Protein AF-A0A554RFK8-F1 (afdb_monomer)

pLDDT: mean 93.02, std 5.08, range [68.81, 97.5]

Secondary structure (DSSP, 8-state):
-HHHHHHHHHHTT--HHHHHHHHHHTT----HHHHHHHT-TT-PPPHHHHHHHHHHHHHHHHHEEE-TTS-EEE-GGGG--HHHHHHHHTTT-TT-----

Solvent-accessible surface area (backbone atoms only — not comparable to full-atom values): 6000 Å² total; per-residue (Å²): 112,69,67,60,52,53,51,52,45,39,74,72,71,44,56,59,63,60,54,29,50,54,36,39,77,75,68,42,93,56,47,50,69,54,50,56,56,69,70,39,87,82,55,76,74,55,68,64,63,54,52,50,49,53,52,54,47,52,51,48,59,57,20,37,44,68,49,97,86,70,47,82,41,75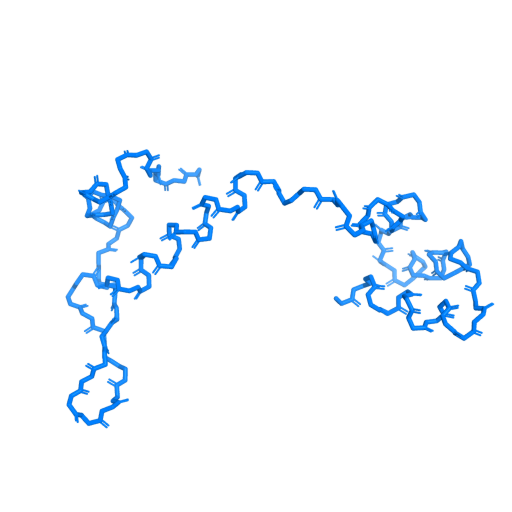,36,81,60,49,73,44,53,68,75,58,39,38,62,56,51,30,76,82,37,72,85,62,69,88,72,134

Radius of gyration: 20.76 Å; Cα contacts (8 Å, |Δi|>4): 67; chains: 1; bounding box: 42×30×51 Å

Organism: NCBI:txid2590901

Nearest PDB structures (foldseek):
  7e0c-assembly1_A  TM=3.483E-01  e=1.658E+00  Streptomyces sp. X-119-6
  7e0d-assembly1_A  TM=3.166E-01  e=1.465E+00  Streptomyces sp. X-119-6
  5jbh-assembly1_U  TM=3.204E-01  e=2.898E+00  Pyrococcus abyssi GE5
  6gt5-assembly1_A  TM=2.810E-01  e=2.723E+00  Homo sapiens

Structure (mmCIF, N/CA/C/O backbone):
data_AF-A0A554RFK8-F1
#
_entry.id   AF-A0A554RFK8-F1
#
loop_
_atom_site.group_PDB
_atom_site.id
_atom_site.type_symbol
_atom_site.label_atom_id
_atom_site.label_alt_id
_atom_site.label_comp_id
_atom_site.label_asym_id
_atom_site.label_entity_id
_atom_site.label_seq_id
_atom_site.pdbx_PDB_ins_code
_atom_site.Cartn_x
_atom_site.Cartn_y
_atom_site.Cartn_z
_atom_site.occupancy
_atom_site.B_iso_or_equiv
_atom_site.auth_seq_id
_atom_site.auth_comp_id
_atom_site.auth_asym_id
_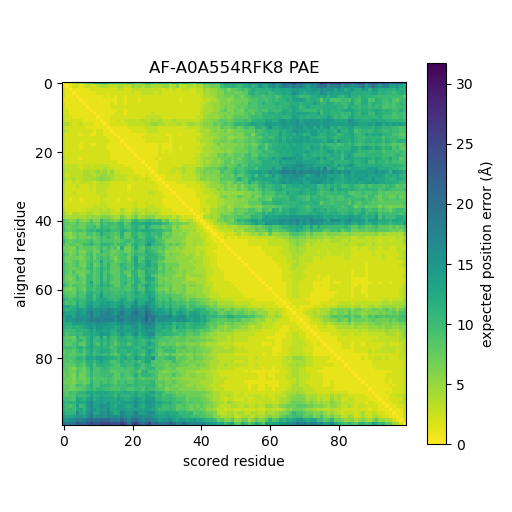atom_site.auth_atom_id
_atom_site.pdbx_PDB_model_num
ATOM 1 N N . MET A 1 1 ? -1.202 0.026 14.385 1.00 72.38 1 MET A N 1
ATOM 2 C CA . MET A 1 1 ? -0.588 0.761 15.511 1.00 72.38 1 MET A CA 1
ATOM 3 C C . MET A 1 1 ? -1.637 1.327 16.465 1.00 72.38 1 MET A C 1
ATOM 5 O O . MET A 1 1 ? -1.683 0.850 17.580 1.00 72.38 1 MET A O 1
ATOM 9 N N . ILE A 1 2 ? -2.532 2.240 16.056 1.00 86.00 2 ILE A N 1
ATOM 10 C CA . ILE A 1 2 ? -3.551 2.800 16.979 1.00 86.00 2 ILE A CA 1
ATOM 11 C C . ILE A 1 2 ? -4.713 1.832 17.265 1.00 86.00 2 ILE A C 1
ATOM 13 O O . ILE A 1 2 ? -5.114 1.699 18.412 1.00 86.00 2 ILE A O 1
ATOM 17 N N . VAL A 1 3 ? -5.243 1.136 16.250 1.00 89.69 3 VAL A N 1
ATOM 18 C CA . VAL A 1 3 ? -6.357 0.180 16.439 1.00 89.69 3 VAL A CA 1
ATOM 19 C C . VAL A 1 3 ? -5.948 -0.958 17.376 1.00 89.69 3 VAL A C 1
ATOM 21 O O . VAL A 1 3 ? -6.614 -1.167 18.376 1.00 89.69 3 VAL A O 1
ATOM 24 N N . ALA A 1 4 ? -4.790 -1.580 17.126 1.00 91.88 4 ALA A N 1
ATOM 25 C CA . ALA A 1 4 ? -4.248 -2.645 17.972 1.00 91.88 4 ALA A CA 1
ATOM 26 C C . ALA A 1 4 ? -4.037 -2.216 19.437 1.00 91.88 4 ALA A C 1
ATOM 28 O O . ALA A 1 4 ? -4.351 -2.978 20.338 1.00 91.88 4 ALA A O 1
ATOM 29 N N . PHE A 1 5 ? -3.566 -0.987 19.680 1.00 93.50 5 PHE A N 1
ATOM 30 C CA . PHE A 1 5 ? -3.430 -0.449 21.039 1.00 93.50 5 PHE A CA 1
ATOM 31 C C . PHE A 1 5 ? -4.788 -0.286 21.741 1.00 93.50 5 PHE A C 1
ATOM 33 O O . PHE A 1 5 ? -4.935 -0.606 22.916 1.00 93.50 5 PHE A O 1
ATOM 40 N N . ILE A 1 6 ? -5.804 0.201 21.019 1.00 93.75 6 ILE A N 1
ATOM 41 C CA . ILE A 1 6 ? -7.168 0.297 21.558 1.00 93.75 6 ILE A CA 1
ATOM 42 C C . ILE A 1 6 ? -7.745 -1.102 21.809 1.00 93.75 6 ILE A C 1
ATOM 44 O O . ILE A 1 6 ? -8.448 -1.284 22.798 1.00 93.75 6 ILE A O 1
ATOM 48 N N . ASP A 1 7 ? -7.448 -2.078 20.947 1.00 94.06 7 ASP A N 1
ATOM 49 C CA . ASP A 1 7 ? -7.887 -3.467 21.112 1.00 94.06 7 ASP A CA 1
ATOM 50 C C . ASP A 1 7 ? -7.265 -4.127 22.348 1.00 94.06 7 ASP A C 1
ATOM 52 O O . ASP A 1 7 ? -7.976 -4.818 23.073 1.00 94.06 7 ASP A O 1
ATOM 56 N N . GLU A 1 8 ? -5.982 -3.878 22.617 1.00 96.31 8 GLU A N 1
ATOM 57 C CA . GLU A 1 8 ? -5.272 -4.362 23.808 1.00 96.31 8 GLU A CA 1
ATOM 58 C C . GLU A 1 8 ? -5.911 -3.822 25.094 1.00 96.31 8 GLU A C 1
ATOM 60 O O . GLU A 1 8 ? -6.381 -4.596 25.923 1.00 96.31 8 GLU A O 1
ATOM 65 N N . LEU A 1 9 ? -6.073 -2.501 25.209 1.00 95.81 9 LEU A N 1
ATOM 66 C CA . LEU A 1 9 ? -6.724 -1.896 26.377 1.00 95.81 9 LEU A CA 1
ATOM 67 C C . LEU A 1 9 ? -8.195 -2.307 26.511 1.00 95.81 9 LEU A C 1
ATOM 69 O O . LEU A 1 9 ? -8.711 -2.454 27.617 1.00 95.81 9 LEU A O 1
ATOM 73 N N . ARG A 1 10 ? -8.895 -2.506 25.391 1.00 94.31 10 ARG A N 1
ATOM 74 C CA . ARG A 1 10 ? -10.261 -3.034 25.412 1.00 94.31 10 ARG A CA 1
ATOM 75 C C . ARG A 1 10 ? -10.296 -4.480 25.915 1.00 94.31 10 ARG A C 1
ATOM 77 O O . ARG A 1 10 ? -11.262 -4.847 26.577 1.00 94.31 10 ARG A O 1
ATOM 84 N N . ALA A 1 11 ? -9.288 -5.296 25.606 1.00 95.19 11 ALA A N 1
ATOM 85 C CA . ALA A 1 11 ? -9.165 -6.653 26.139 1.00 95.19 11 ALA A CA 1
ATOM 86 C C . ALA A 1 11 ? -8.885 -6.658 27.653 1.00 95.19 11 ALA A C 1
ATOM 88 O O . ALA A 1 11 ? -9.286 -7.593 28.340 1.00 95.19 11 ALA A O 1
ATOM 89 N N . GLU A 1 12 ? -8.286 -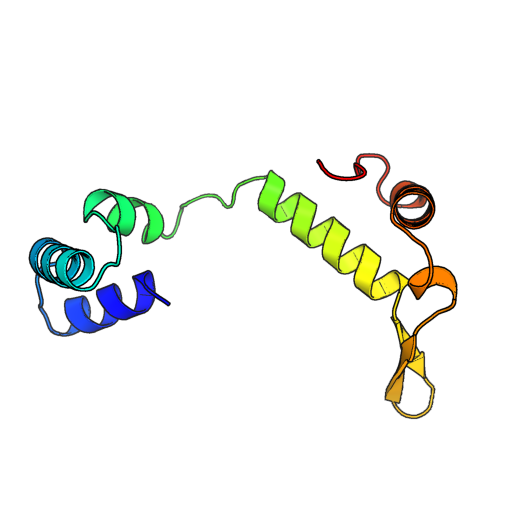5.585 28.173 1.00 96.31 12 GLU A N 1
ATOM 90 C CA . GLU A 1 12 ? -8.138 -5.290 29.608 1.00 96.31 12 GLU A CA 1
ATOM 91 C C . GLU A 1 12 ? -9.395 -4.648 30.240 1.00 96.31 12 GLU A C 1
ATOM 93 O O . GLU A 1 12 ? -9.353 -4.160 31.366 1.00 96.31 12 GLU A O 1
ATOM 98 N N . ASP A 1 13 ? -10.531 -4.666 29.532 1.00 95.38 13 ASP A N 1
ATOM 99 C CA . ASP A 1 13 ? -11.842 -4.167 29.979 1.00 95.38 13 ASP A CA 1
ATOM 100 C C . ASP A 1 13 ? -11.950 -2.630 30.101 1.00 95.38 13 ASP A C 1
ATOM 102 O O . ASP A 1 13 ? -12.849 -2.077 30.743 1.00 95.38 13 ASP A O 1
ATOM 106 N N . HIS A 1 14 ? -11.067 -1.886 29.425 1.00 95.50 14 HIS A N 1
ATOM 107 C CA . HIS A 1 14 ? -11.196 -0.434 29.314 1.00 95.50 14 HIS A CA 1
ATOM 108 C C . HIS A 1 14 ? -12.214 -0.017 28.239 1.00 95.50 14 HIS A C 1
ATOM 110 O O . HIS A 1 14 ? -12.184 -0.455 27.087 1.00 95.50 14 HIS A O 1
ATOM 116 N N . ALA A 1 15 ? -13.093 0.928 28.587 1.00 96.12 15 ALA A N 1
ATOM 117 C CA . ALA A 1 15 ? -14.068 1.480 27.649 1.00 96.12 15 ALA A CA 1
ATOM 118 C C . ALA A 1 15 ? -13.392 2.274 26.512 1.00 96.12 15 ALA A C 1
ATOM 120 O O . ALA A 1 15 ? -12.630 3.216 26.755 1.00 96.12 15 ALA A O 1
ATOM 121 N N . VAL A 1 16 ? -13.755 1.962 25.264 1.00 95.00 16 VAL A N 1
ATOM 122 C CA . VAL A 1 16 ? -13.218 2.582 24.034 1.00 95.00 16 VAL A CA 1
ATOM 123 C C . VAL A 1 16 ? -13.333 4.107 24.047 1.00 95.00 16 VAL A C 1
ATOM 125 O O . VAL A 1 16 ? -12.413 4.809 23.622 1.00 95.00 16 VAL A O 1
ATOM 128 N N . GLU A 1 17 ? -14.446 4.642 24.543 1.00 96.56 17 GLU A N 1
ATOM 129 C CA . GLU A 1 17 ? -14.686 6.078 24.678 1.00 96.56 17 GLU A CA 1
ATOM 130 C C . GLU A 1 17 ? -13.668 6.741 25.617 1.00 96.56 17 GLU A C 1
ATOM 132 O O . GLU A 1 17 ? -13.172 7.827 25.307 1.00 96.56 17 GLU A O 1
ATOM 137 N N . SER A 1 18 ? -13.319 6.076 26.723 1.00 96.62 18 SER A N 1
ATOM 138 C CA . SER A 1 18 ? -12.317 6.562 27.677 1.00 96.62 18 SER A CA 1
ATOM 139 C C . SER A 1 18 ? -10.918 6.541 27.060 1.00 96.62 18 SER A C 1
ATOM 141 O O . SER A 1 18 ? -10.211 7.548 27.111 1.00 96.62 18 SER A O 1
ATOM 143 N N . ILE A 1 19 ? -10.558 5.445 26.383 1.00 96.00 19 ILE A N 1
ATOM 144 C CA . ILE A 1 19 ? -9.272 5.307 25.683 1.00 96.00 19 ILE A CA 1
ATOM 145 C C . ILE A 1 19 ? -9.121 6.407 24.622 1.00 96.00 19 ILE A C 1
ATOM 147 O O . ILE A 1 19 ? -8.128 7.133 24.604 1.00 96.00 19 ILE A O 1
ATOM 151 N N . CYS A 1 20 ? -10.128 6.588 23.758 1.00 95.62 20 CYS A N 1
ATOM 152 C CA . CYS A 1 20 ? -10.098 7.611 22.709 1.00 95.62 20 CYS A CA 1
ATOM 153 C C . CYS A 1 20 ? -10.019 9.036 23.278 1.00 95.62 20 CYS A C 1
ATOM 155 O O . CYS A 1 20 ? -9.426 9.909 22.645 1.00 95.62 20 CYS A O 1
ATOM 157 N N . ARG A 1 21 ? -10.613 9.293 24.451 1.00 96.25 21 ARG A N 1
ATOM 158 C CA . ARG A 1 21 ? -10.507 10.588 25.135 1.00 96.25 21 ARG A CA 1
ATOM 159 C C . ARG A 1 21 ? -9.061 10.875 25.540 1.00 96.25 21 ARG A C 1
ATOM 161 O O . ARG A 1 21 ? -8.540 11.917 25.158 1.00 96.25 21 ARG A O 1
ATOM 168 N N . VAL A 1 22 ? -8.405 9.932 26.217 1.00 96.19 22 VAL A N 1
ATOM 169 C CA . VAL A 1 22 ? -6.995 10.073 26.620 1.00 96.19 22 VAL A CA 1
ATOM 170 C C . VAL A 1 22 ? -6.089 10.208 25.396 1.00 96.19 22 VAL A C 1
ATOM 172 O O . VAL A 1 22 ? -5.238 11.089 25.349 1.00 96.19 22 VAL A O 1
ATOM 175 N N . LEU A 1 23 ? -6.311 9.407 24.350 1.00 95.00 23 LEU A N 1
ATOM 176 C CA . LEU A 1 23 ? -5.533 9.497 23.111 1.00 95.00 23 LEU A CA 1
ATOM 177 C C . LEU A 1 23 ? -5.606 10.888 22.466 1.00 95.00 23 LEU A C 1
ATOM 179 O O . LEU A 1 23 ? -4.584 11.390 21.999 1.00 95.00 23 LEU A O 1
ATOM 183 N N . ARG A 1 24 ? -6.772 11.545 22.486 1.00 95.00 24 ARG A N 1
ATOM 184 C CA . ARG A 1 24 ? -6.911 12.930 22.002 1.00 95.00 24 ARG A CA 1
ATOM 185 C C . ARG A 1 24 ? -6.134 13.928 22.843 1.00 95.00 24 ARG A C 1
ATOM 187 O O . ARG A 1 24 ? -5.528 14.829 22.270 1.00 95.00 24 ARG A O 1
ATOM 194 N N . GLU A 1 25 ? -6.140 13.764 24.164 1.00 95.62 25 GLU A N 1
ATOM 195 C CA . GLU A 1 25 ? -5.346 14.587 25.086 1.00 95.62 25 GLU A CA 1
ATOM 196 C C . GLU A 1 25 ? -3.838 14.444 24.794 1.00 95.62 25 GLU A C 1
ATOM 198 O O . GLU A 1 25 ? -3.105 15.424 24.876 1.00 95.62 25 GLU A O 1
ATOM 203 N N . GLN A 1 26 ? -3.390 13.265 24.343 1.00 94.44 26 GLN A N 1
ATOM 204 C CA . GLN A 1 26 ? -2.010 13.004 23.899 1.00 94.44 26 GLN A CA 1
ATOM 205 C C . GLN A 1 26 ? -1.735 13.394 22.428 1.00 94.44 26 GLN A C 1
ATOM 207 O O . GLN A 1 26 ? -0.680 13.074 21.882 1.00 94.44 26 GLN A O 1
ATOM 212 N N . GLY A 1 27 ? -2.678 14.062 21.753 1.00 9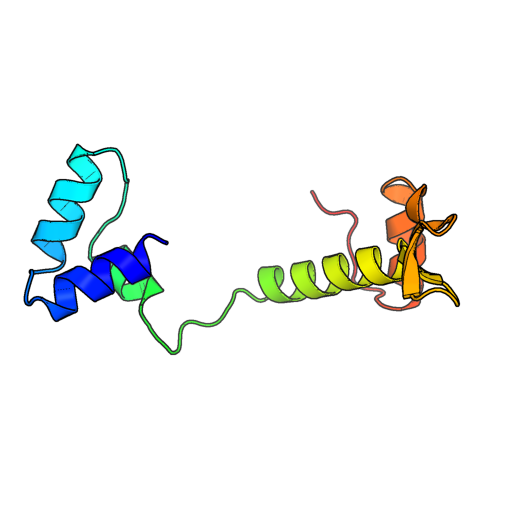4.12 27 GLY A N 1
ATOM 213 C CA . GLY A 1 27 ? -2.524 14.548 20.376 1.00 94.12 27 GLY A CA 1
ATOM 214 C C . GLY A 1 27 ? -2.965 13.577 19.273 1.00 94.12 27 GLY A C 1
ATOM 215 O O . GLY A 1 27 ? -2.932 13.933 18.094 1.00 94.12 27 GLY A O 1
ATOM 216 N N . CYS A 1 28 ? -3.446 12.377 19.609 1.00 92.94 28 CYS A N 1
ATOM 217 C CA . CYS A 1 28 ? -3.992 11.431 18.637 1.00 92.94 28 CYS A CA 1
ATOM 218 C C . CYS A 1 28 ? -5.478 11.724 18.356 1.00 92.94 28 CYS A C 1
ATOM 220 O O . CYS A 1 28 ? -6.367 11.421 19.152 1.00 92.94 28 CYS A O 1
ATOM 222 N N . GLN A 1 29 ? -5.767 12.304 17.188 1.00 92.00 29 GLN A N 1
ATOM 223 C CA . GLN A 1 29 ? -7.122 12.687 16.774 1.00 92.00 29 GLN A CA 1
ATOM 224 C C . GLN A 1 29 ? -7.964 11.475 16.328 1.00 92.00 29 GLN A C 1
ATOM 226 O O . GLN A 1 29 ? -8.245 11.296 15.144 1.00 92.00 29 GLN A O 1
ATOM 231 N N . ILE A 1 30 ? -8.391 10.636 17.276 1.00 93.06 30 ILE A N 1
ATOM 232 C CA . ILE A 1 30 ? -9.260 9.478 17.016 1.00 93.06 30 ILE A CA 1
ATOM 233 C C . ILE A 1 30 ? -10.591 9.579 17.765 1.00 93.06 30 ILE A C 1
ATOM 235 O O . ILE A 1 30 ? -10.666 10.044 18.898 1.00 93.06 30 ILE A O 1
ATOM 239 N N . ALA A 1 31 ? -11.685 9.176 17.119 1.00 94.12 31 ALA A N 1
ATOM 240 C CA . ALA A 1 31 ? -13.006 9.064 17.735 1.00 94.12 31 ALA A CA 1
ATOM 241 C C . ALA A 1 31 ? -13.407 7.598 17.896 1.00 94.12 31 ALA A C 1
ATOM 243 O O . ALA A 1 31 ? -13.086 6.785 17.034 1.00 94.12 31 ALA A O 1
ATOM 244 N N . ALA A 1 32 ? -14.222 7.284 18.907 1.00 93.62 32 ALA A N 1
ATOM 245 C CA . ALA A 1 32 ? -14.739 5.929 19.107 1.00 93.62 32 ALA A CA 1
ATOM 246 C C . ALA A 1 32 ? -15.488 5.392 17.870 1.00 93.62 32 ALA A C 1
ATOM 248 O O . ALA A 1 32 ? -15.320 4.237 17.495 1.00 93.62 32 ALA A O 1
ATOM 249 N N . ARG A 1 33 ? -16.249 6.245 17.161 1.00 94.06 33 ARG A N 1
ATOM 250 C CA . ARG A 1 33 ? -16.890 5.874 15.882 1.00 94.06 33 ARG A CA 1
ATOM 251 C C . ARG A 1 33 ? -15.883 5.524 14.782 1.00 94.06 33 ARG A C 1
ATOM 253 O O . ARG A 1 33 ? -16.153 4.642 13.982 1.00 94.06 33 ARG A O 1
ATOM 260 N N . THR A 1 34 ? -14.747 6.219 14.750 1.00 91.88 34 THR A N 1
ATOM 261 C CA . THR A 1 34 ? -13.683 6.016 13.762 1.00 91.88 34 THR A CA 1
ATOM 262 C C . THR A 1 34 ? -12.950 4.717 14.055 1.00 91.88 34 THR A C 1
ATOM 264 O O . THR A 1 34 ? -12.776 3.915 13.150 1.00 91.88 34 THR A O 1
ATOM 267 N N . TYR A 1 35 ? -12.615 4.467 15.325 1.00 92.50 35 TYR A N 1
ATOM 268 C CA . TYR A 1 35 ? -12.110 3.166 15.761 1.00 92.50 35 TYR A CA 1
ATOM 269 C C . TYR A 1 35 ? -13.081 2.046 15.377 1.00 92.50 35 TYR A C 1
ATOM 271 O O . TYR A 1 35 ? -12.664 1.098 14.728 1.00 92.50 35 TYR A O 1
ATOM 279 N N . ARG A 1 36 ? -14.377 2.174 15.702 1.00 91.19 36 ARG A N 1
ATOM 280 C CA . ARG A 1 36 ? -15.381 1.152 15.369 1.00 91.19 36 ARG A CA 1
ATOM 281 C C . ARG A 1 36 ? -15.495 0.907 13.872 1.00 91.19 36 ARG A C 1
ATOM 283 O O . ARG A 1 36 ? -15.688 -0.233 13.482 1.00 91.19 36 ARG A O 1
ATOM 290 N N . ASP A 1 37 ? -15.401 1.947 13.046 1.00 89.69 37 ASP A N 1
ATOM 291 C CA . ASP A 1 37 ? -15.362 1.773 11.593 1.00 89.69 37 ASP A CA 1
ATOM 292 C C . ASP A 1 37 ? -14.111 0.998 11.165 1.00 89.69 37 ASP A C 1
ATOM 294 O O . ASP A 1 37 ? -14.212 0.041 10.407 1.00 89.69 37 ASP A O 1
ATOM 298 N N . TRP A 1 38 ? -12.942 1.360 11.697 1.00 88.00 38 TRP A N 1
ATOM 299 C CA . TRP A 1 38 ? -11.665 0.732 11.351 1.00 88.00 38 TRP A CA 1
ATOM 300 C C . TRP A 1 38 ? -11.504 -0.696 11.884 1.00 88.00 38 TRP A C 1
ATOM 302 O O . TRP A 1 38 ? -10.853 -1.500 11.229 1.00 88.00 38 TRP A O 1
ATOM 312 N N . ALA A 1 39 ? -12.092 -1.012 13.037 1.00 87.75 39 ALA A N 1
ATOM 313 C CA . ALA A 1 39 ? -12.037 -2.325 13.677 1.00 87.75 39 ALA A CA 1
ATOM 314 C C . ALA A 1 39 ? -13.032 -3.335 13.074 1.00 87.75 39 ALA A C 1
ATOM 316 O O . ALA A 1 39 ? -13.055 -4.498 13.474 1.00 87.75 39 ALA A O 1
ATOM 317 N N . ARG A 1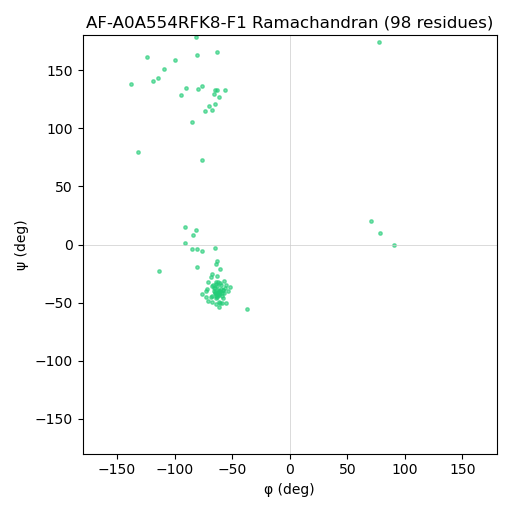 40 ? -13.875 -2.919 12.116 1.00 88.06 40 ARG A N 1
ATOM 318 C CA . ARG A 1 40 ? -14.752 -3.841 11.381 1.00 88.06 40 ARG A CA 1
ATOM 319 C C . ARG A 1 40 ? -13.910 -4.804 10.548 1.00 88.06 40 ARG A C 1
ATOM 321 O O . ARG A 1 40 ? -13.208 -4.373 9.638 1.00 88.06 40 ARG A O 1
ATOM 328 N N . LEU A 1 41 ? -14.066 -6.100 10.816 1.00 76.19 41 LEU A N 1
ATOM 329 C CA . LEU A 1 41 ? -13.420 -7.176 10.056 1.00 76.19 41 LEU A CA 1
ATOM 330 C C . LEU A 1 41 ? -13.813 -7.152 8.569 1.00 76.19 41 LEU A C 1
ATOM 332 O O . LEU A 1 41 ? -12.967 -7.387 7.715 1.00 76.19 41 LEU A O 1
ATOM 336 N N . ASP A 1 42 ? -15.054 -6.768 8.260 1.00 82.94 42 ASP A N 1
ATOM 337 C CA . ASP A 1 42 ? -15.583 -6.731 6.889 1.00 82.94 42 ASP A CA 1
ATOM 338 C C . ASP A 1 42 ? -15.386 -5.381 6.184 1.00 82.94 42 ASP A C 1
ATOM 340 O O . ASP A 1 42 ? -16.042 -5.093 5.180 1.00 82.94 42 ASP A O 1
ATOM 344 N N . ARG A 1 43 ? -14.527 -4.496 6.707 1.00 82.56 43 ARG A N 1
ATOM 345 C CA . ARG A 1 43 ? -14.282 -3.207 6.055 1.00 82.56 43 ARG A CA 1
ATOM 346 C C . ARG A 1 43 ? -13.553 -3.444 4.726 1.00 82.56 43 ARG A C 1
ATOM 348 O O . ARG A 1 43 ? -12.395 -3.865 4.752 1.00 82.56 43 ARG A O 1
ATOM 355 N N . PRO A 1 44 ? -14.159 -3.120 3.568 1.00 82.81 44 PRO A N 1
ATOM 356 C CA . PRO A 1 44 ? -13.478 -3.294 2.298 1.00 82.81 44 PRO A CA 1
ATOM 357 C C . PRO A 1 44 ? -12.273 -2.354 2.238 1.00 82.81 44 PRO A C 1
ATOM 359 O 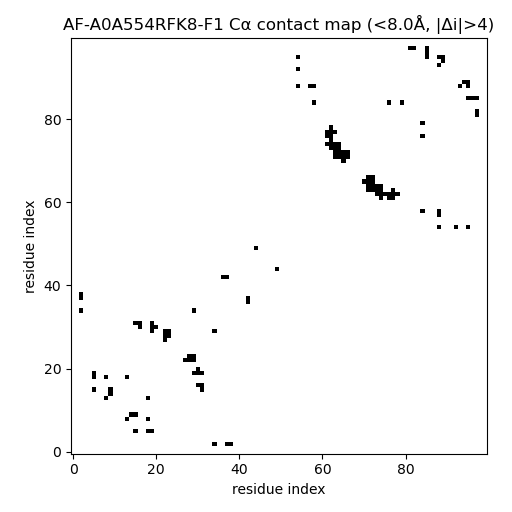O . PRO A 1 44 ? -12.367 -1.159 2.540 1.00 82.81 44 PRO A O 1
ATOM 362 N N . VAL A 1 45 ? -11.124 -2.892 1.832 1.00 86.69 45 VAL A N 1
ATOM 363 C CA . VAL A 1 45 ? -9.979 -2.062 1.456 1.00 86.69 45 VAL A CA 1
ATOM 364 C C . VAL A 1 45 ? -10.400 -1.238 0.242 1.00 86.69 45 VAL A C 1
ATOM 366 O O . VAL A 1 45 ? -10.991 -1.766 -0.699 1.00 86.69 45 VAL A O 1
ATOM 369 N N . ALA A 1 46 ? -10.128 0.068 0.266 1.00 89.12 46 ALA A N 1
ATOM 370 C CA . ALA A 1 46 ? -10.468 0.931 -0.856 1.00 89.12 46 ALA A CA 1
ATOM 371 C C . ALA A 1 46 ? -9.822 0.384 -2.138 1.00 89.12 46 ALA A C 1
ATOM 373 O O . ALA A 1 46 ? -8.628 0.080 -2.141 1.00 89.12 46 ALA A O 1
ATOM 374 N N . ALA A 1 47 ? -10.588 0.302 -3.230 1.00 90.75 47 ALA A N 1
ATOM 375 C CA . ALA A 1 47 ? -10.106 -0.254 -4.497 1.00 90.75 47 ALA A CA 1
ATOM 376 C C . ALA A 1 47 ? -8.790 0.400 -4.955 1.00 90.75 47 ALA A C 1
ATOM 378 O O . ALA A 1 47 ? -7.883 -0.287 -5.415 1.00 90.75 47 ALA A O 1
ATOM 379 N N . ARG A 1 48 ? -8.648 1.712 -4.716 1.00 89.88 48 ARG A N 1
ATOM 380 C CA . ARG A 1 48 ? -7.420 2.464 -4.995 1.00 89.88 48 ARG A CA 1
ATOM 381 C C . ARG A 1 48 ? -6.212 1.974 -4.196 1.00 89.88 48 ARG A C 1
ATOM 383 O O . ARG A 1 48 ? -5.127 1.860 -4.741 1.00 89.88 48 ARG A O 1
ATOM 390 N N . THR A 1 49 ? -6.384 1.654 -2.915 1.00 92.19 49 THR A N 1
ATOM 391 C CA . THR A 1 49 ? -5.294 1.118 -2.086 1.00 92.19 49 THR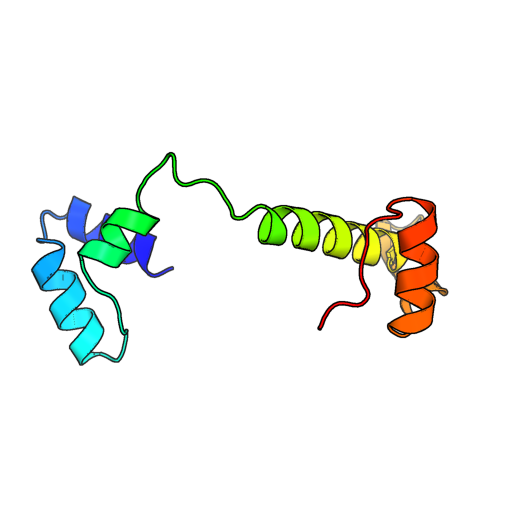 A CA 1
ATOM 392 C C . THR A 1 49 ? -4.801 -0.220 -2.629 1.00 92.19 49 THR A C 1
ATOM 394 O O . THR A 1 49 ? -3.598 -0.466 -2.645 1.00 92.19 49 THR A O 1
ATOM 397 N N . VAL A 1 50 ? -5.717 -1.065 -3.111 1.00 92.56 50 VAL A N 1
ATOM 398 C CA . VAL A 1 50 ? -5.359 -2.339 -3.745 1.00 92.56 50 VAL A CA 1
ATOM 399 C C . VAL A 1 50 ? -4.629 -2.098 -5.068 1.00 92.56 50 VAL A C 1
ATOM 401 O O . VAL A 1 50 ? -3.548 -2.646 -5.267 1.00 92.56 50 VAL A O 1
ATOM 404 N N . SER A 1 51 ? -5.164 -1.243 -5.948 1.00 91.94 51 SER A N 1
ATOM 405 C CA . SER A 1 51 ? -4.522 -0.942 -7.235 1.00 91.94 51 SER A CA 1
ATOM 406 C C . SER A 1 51 ? -3.140 -0.308 -7.065 1.00 91.94 51 SER A C 1
ATOM 408 O O . SER A 1 51 ? -2.197 -0.693 -7.754 1.00 91.94 51 SER A O 1
ATOM 410 N N . ASP A 1 52 ? -2.990 0.616 -6.114 1.00 92.44 52 ASP A N 1
ATOM 411 C CA . ASP A 1 52 ? -1.715 1.277 -5.830 1.00 92.44 52 ASP A CA 1
ATOM 412 C C . ASP A 1 52 ? -0.683 0.275 -5.299 1.00 92.44 52 ASP A C 1
ATOM 414 O O . ASP A 1 52 ? 0.491 0.347 -5.668 1.00 92.44 52 ASP A O 1
ATOM 418 N N . ALA A 1 53 ? -1.105 -0.693 -4.476 1.00 94.31 53 ALA A N 1
ATOM 419 C CA . ALA A 1 53 ? -0.231 -1.759 -3.993 1.00 94.31 53 ALA A CA 1
ATOM 420 C C . ALA A 1 53 ? 0.258 -2.656 -5.141 1.00 94.31 53 ALA A C 1
ATOM 422 O O . ALA A 1 53 ? 1.449 -2.963 -5.199 1.00 94.31 53 ALA A O 1
ATOM 423 N N . ILE A 1 54 ? -0.626 -3.013 -6.082 1.00 94.44 54 ILE A N 1
ATOM 424 C CA . ILE A 1 54 ? -0.270 -3.796 -7.278 1.00 94.44 54 ILE A CA 1
ATOM 425 C C . ILE A 1 54 ? 0.771 -3.048 -8.118 1.00 94.44 54 ILE A C 1
ATOM 427 O O . ILE A 1 54 ? 1.826 -3.604 -8.427 1.00 94.44 54 ILE A O 1
ATOM 431 N N . VAL A 1 55 ? 0.522 -1.772 -8.432 1.00 95.06 55 VAL A N 1
ATOM 432 C CA . VAL A 1 55 ? 1.456 -0.945 -9.217 1.00 95.06 55 VAL A CA 1
ATOM 433 C C . VAL A 1 55 ? 2.785 -0.770 -8.479 1.00 95.06 55 VAL A C 1
ATOM 435 O O . VAL A 1 55 ? 3.850 -0.921 -9.074 1.00 95.06 55 VAL A O 1
ATOM 438 N N . THR A 1 56 ? 2.747 -0.505 -7.172 1.00 95.19 56 THR A N 1
ATOM 439 C CA . THR A 1 56 ? 3.956 -0.358 -6.347 1.00 95.19 56 THR A CA 1
ATOM 440 C C . THR A 1 56 ? 4.791 -1.635 -6.338 1.00 95.19 56 THR A C 1
ATOM 442 O O . THR A 1 56 ? 6.021 -1.565 -6.415 1.00 95.19 56 THR A O 1
ATOM 445 N N . ASN A 1 57 ? 4.147 -2.802 -6.257 1.00 96.12 57 ASN A N 1
ATOM 446 C CA . ASN A 1 57 ? 4.850 -4.076 -6.299 1.00 96.12 57 ASN A CA 1
ATOM 447 C C . ASN A 1 57 ? 5.467 -4.324 -7.678 1.00 96.12 57 ASN A C 1
ATOM 449 O O . ASN A 1 57 ? 6.651 -4.623 -7.770 1.00 96.12 57 ASN A O 1
ATOM 453 N N . GLN A 1 58 ? 4.720 -4.067 -8.751 1.00 96.62 58 GLN A N 1
ATOM 454 C CA . GLN A 1 58 ? 5.232 -4.193 -10.114 1.00 96.62 58 GLN A CA 1
ATOM 455 C C . GLN A 1 58 ? 6.445 -3.285 -10.370 1.00 96.62 58 GLN A C 1
ATOM 457 O O . GLN A 1 58 ? 7.430 -3.725 -10.953 1.00 96.62 58 GLN A O 1
ATOM 462 N N . VAL A 1 59 ? 6.429 -2.037 -9.890 1.00 96.19 59 VAL A N 1
ATOM 463 C CA . VAL A 1 59 ? 7.598 -1.142 -9.973 1.00 96.19 59 VAL A CA 1
ATOM 464 C C . VAL A 1 59 ? 8.794 -1.718 -9.212 1.00 96.19 59 VAL A C 1
ATOM 466 O O . VAL A 1 59 ? 9.924 -1.631 -9.690 1.00 96.19 59 VAL A O 1
ATOM 469 N N . ARG A 1 60 ? 8.569 -2.320 -8.038 1.00 96.12 60 ARG A N 1
ATOM 470 C CA . ARG A 1 60 ? 9.630 -2.957 -7.247 1.00 96.12 60 ARG A CA 1
ATOM 471 C C . ARG A 1 60 ? 10.242 -4.147 -7.980 1.00 96.12 60 ARG A C 1
ATOM 473 O O . ARG A 1 60 ? 11.467 -4.246 -7.988 1.00 96.12 60 ARG A O 1
ATOM 480 N N . ASP A 1 61 ? 9.407 -4.983 -8.584 1.00 96.50 61 ASP A N 1
ATOM 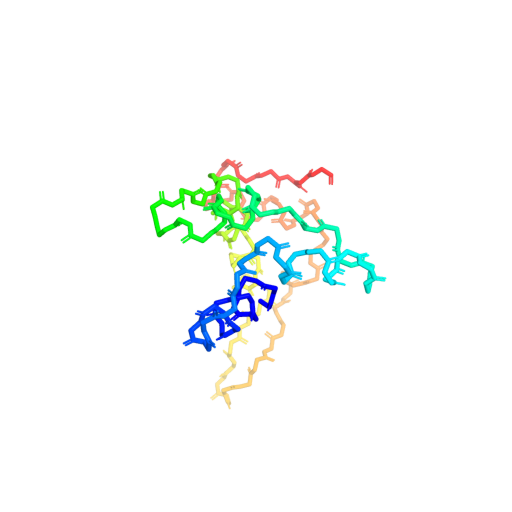481 C CA . ASP A 1 61 ? 9.821 -6.170 -9.337 1.00 96.50 61 ASP A CA 1
ATOM 482 C C . ASP A 1 61 ? 10.581 -5.785 -10.615 1.00 96.50 61 ASP A C 1
ATOM 484 O O . ASP A 1 61 ? 11.553 -6.432 -10.985 1.00 96.50 61 ASP A O 1
ATOM 488 N N . LEU A 1 62 ? 10.191 -4.685 -11.268 1.00 96.62 62 LEU A N 1
ATOM 489 C CA . LEU A 1 62 ? 10.905 -4.156 -12.433 1.00 96.62 62 LEU A CA 1
ATOM 490 C C . LEU A 1 62 ? 12.243 -3.514 -12.059 1.00 96.62 62 LEU A C 1
ATOM 492 O O . LEU A 1 62 ? 13.208 -3.627 -12.810 1.00 96.62 62 LEU A O 1
ATOM 496 N N . ALA A 1 63 ? 12.303 -2.812 -10.925 1.00 97.25 63 ALA A N 1
ATOM 497 C CA . ALA A 1 63 ? 13.479 -2.054 -10.505 1.00 97.25 63 ALA A CA 1
ATOM 498 C C . ALA A 1 63 ? 14.573 -2.917 -9.858 1.00 97.25 63 ALA A C 1
ATOM 500 O O . ALA A 1 63 ? 15.716 -2.471 -9.748 1.00 97.25 63 ALA A O 1
ATOM 501 N N . TRP A 1 64 ? 14.240 -4.120 -9.390 1.00 97.19 64 TRP A N 1
ATOM 502 C CA . TRP A 1 64 ? 15.157 -4.958 -8.626 1.00 97.19 64 TRP A CA 1
ATOM 503 C C . TRP A 1 64 ? 15.081 -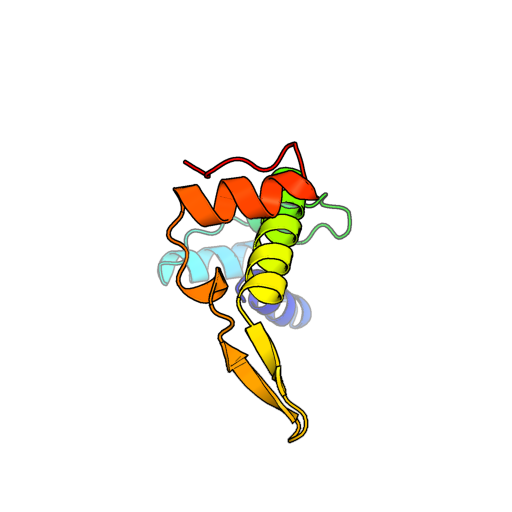6.413 -9.059 1.00 97.19 64 TRP A C 1
ATOM 505 O O . TRP A 1 64 ? 14.003 -6.974 -9.188 1.00 97.19 64 TRP A O 1
ATOM 515 N N . THR A 1 65 ? 16.244 -7.044 -9.162 1.00 96.50 65 THR A N 1
ATOM 516 C CA . THR A 1 65 ? 16.376 -8.487 -9.358 1.00 96.50 65 THR A CA 1
ATOM 517 C C . THR A 1 65 ? 17.232 -9.085 -8.252 1.00 96.50 65 THR A C 1
ATOM 519 O O . THR A 1 65 ? 17.980 -8.381 -7.570 1.00 96.50 65 THR A O 1
ATOM 522 N N . ILE A 1 66 ? 17.127 -10.393 -8.072 1.00 95.94 66 ILE A N 1
ATOM 523 C CA . ILE A 1 66 ? 18.062 -11.170 -7.262 1.00 95.94 66 ILE A CA 1
ATOM 524 C C . ILE A 1 66 ? 19.111 -11.732 -8.225 1.00 95.94 66 ILE A C 1
ATOM 526 O O . ILE A 1 66 ? 18.750 -12.259 -9.280 1.00 95.94 66 ILE A O 1
ATOM 530 N N . ASP A 1 67 ? 20.393 -11.543 -7.923 1.00 91.62 67 ASP A N 1
ATOM 531 C CA . ASP A 1 67 ? 21.479 -12.130 -8.708 1.00 91.62 67 ASP A CA 1
ATOM 532 C C . ASP A 1 67 ? 21.737 -13.599 -8.321 1.00 91.62 67 ASP A C 1
ATOM 534 O O . ASP A 1 67 ? 21.083 -14.175 -7.453 1.00 91.62 67 ASP A O 1
ATOM 538 N N . HIS A 1 68 ? 22.695 -14.229 -8.997 1.00 91.25 68 HIS A N 1
ATOM 539 C CA . HIS A 1 68 ? 23.072 -15.623 -8.759 1.00 91.25 68 HIS A CA 1
ATOM 540 C C . HIS A 1 68 ? 23.662 -15.874 -7.358 1.00 91.25 68 HIS A C 1
ATOM 542 O O . HIS A 1 68 ? 23.699 -17.019 -6.916 1.00 91.25 68 HIS A O 1
ATOM 548 N N . GLU A 1 69 ? 24.088 -14.822 -6.655 1.00 93.44 69 GLU A N 1
ATOM 549 C CA . GLU A 1 69 ? 24.600 -14.873 -5.281 1.00 93.44 69 GLU A CA 1
ATOM 550 C C . GLU A 1 69 ? 23.477 -14.660 -4.248 1.00 93.44 69 GLU A C 1
ATOM 552 O O . GLU A 1 69 ? 23.728 -14.653 -3.043 1.00 93.44 69 GLU A O 1
ATOM 557 N N . GLY A 1 70 ? 22.227 -14.485 -4.696 1.00 93.69 70 GLY A N 1
ATOM 558 C CA . GLY A 1 70 ? 21.091 -14.191 -3.824 1.00 93.69 70 GLY A CA 1
ATOM 559 C C . GLY A 1 70 ? 21.030 -12.730 -3.373 1.00 93.69 70 GLY A C 1
ATOM 560 O O . GLY A 1 70 ? 20.226 -12.384 -2.503 1.00 93.69 70 GLY A O 1
ATOM 561 N N . VAL A 1 71 ? 21.856 -11.853 -3.947 1.00 95.19 71 VAL A N 1
ATOM 562 C CA . VAL A 1 71 ? 21.931 -10.441 -3.576 1.00 95.19 71 VAL A CA 1
ATOM 563 C C . VAL A 1 71 ? 20.953 -9.637 -4.421 1.00 95.19 71 VAL A C 1
ATOM 565 O O . VAL A 1 71 ? 20.856 -9.775 -5.641 1.00 95.19 71 VAL A O 1
ATOM 568 N N . ARG A 1 72 ? 20.212 -8.743 -3.764 1.00 95.25 72 ARG A N 1
ATOM 569 C CA . ARG A 1 72 ? 19.292 -7.836 -4.448 1.00 95.25 72 ARG A CA 1
ATOM 570 C C . ARG A 1 72 ? 20.077 -6.742 -5.177 1.00 95.25 72 ARG A C 1
ATOM 572 O O . ARG A 1 72 ? 20.705 -5.894 -4.542 1.00 95.25 72 ARG A O 1
ATOM 579 N N . ARG A 1 73 ? 20.001 -6.733 -6.507 1.00 96.12 73 ARG A N 1
ATOM 580 C CA . ARG A 1 73 ? 20.656 -5.765 -7.398 1.00 96.12 73 ARG A CA 1
ATOM 581 C C . ARG A 1 73 ? 19.614 -4.928 -8.129 1.00 96.12 73 ARG A C 1
ATOM 583 O O . ARG A 1 73 ? 18.548 -5.421 -8.492 1.00 96.12 73 ARG A O 1
ATOM 590 N N . MET A 1 74 ? 19.918 -3.651 -8.332 1.00 96.38 74 MET A N 1
ATOM 591 C CA . MET A 1 74 ? 19.050 -2.761 -9.098 1.00 96.38 74 MET A CA 1
ATOM 592 C C . MET A 1 74 ? 19.201 -3.051 -10.592 1.00 96.38 74 MET A C 1
ATOM 594 O O . MET A 1 74 ? 20.320 -3.212 -11.082 1.00 96.38 74 MET A O 1
ATOM 598 N N . THR A 1 75 ? 18.087 -3.102 -11.310 1.00 96.56 75 THR A N 1
ATOM 599 C CA . THR A 1 75 ? 18.069 -3.197 -12.774 1.00 96.56 75 THR A CA 1
ATOM 600 C C . THR A 1 75 ? 18.296 -1.812 -13.400 1.00 96.56 75 THR A C 1
ATOM 602 O O . THR A 1 75 ? 18.120 -0.788 -12.728 1.00 96.56 75 THR A O 1
ATOM 605 N N . PRO A 1 76 ? 18.650 -1.720 -14.694 1.00 96.75 76 PRO A N 1
ATOM 606 C CA . PRO A 1 76 ? 18.674 -0.439 -15.404 1.00 96.75 76 PRO A CA 1
ATOM 607 C C . PRO A 1 76 ? 17.330 0.309 -15.354 1.00 96.75 76 PRO A C 1
ATOM 609 O O . PRO A 1 76 ? 17.303 1.537 -15.257 1.00 96.75 76 PRO A O 1
ATOM 612 N N . GLU A 1 77 ? 16.214 -0.420 -15.378 1.00 96.69 77 GLU A N 1
ATOM 613 C CA . GLU A 1 77 ? 14.849 0.101 -15.268 1.00 96.69 77 GLU A CA 1
ATOM 614 C C . GLU A 1 77 ? 14.599 0.771 -13.913 1.00 96.69 77 GLU A C 1
ATOM 616 O O . GLU A 1 77 ? 13.811 1.713 -13.836 1.00 96.69 77 GLU A O 1
ATOM 621 N N . GLY A 1 78 ? 15.314 0.373 -12.857 1.00 96.56 78 GLY A N 1
ATOM 622 C CA . GLY A 1 78 ? 15.270 1.043 -11.555 1.00 96.56 78 GLY A CA 1
ATOM 623 C C . GLY A 1 78 ? 15.705 2.514 -11.595 1.00 96.56 78 GLY A C 1
ATOM 624 O O . GLY A 1 78 ? 15.295 3.297 -10.740 1.00 96.56 78 GLY A O 1
ATOM 625 N N . LEU A 1 79 ? 16.466 2.927 -12.616 1.00 97.50 79 LEU A N 1
ATOM 626 C CA . LEU A 1 79 ? 16.847 4.328 -12.849 1.00 97.50 79 LEU A CA 1
ATOM 627 C C . LEU A 1 79 ? 15.784 5.120 -13.621 1.00 97.50 79 LEU A C 1
ATOM 629 O O . LEU A 1 79 ? 15.951 6.318 -13.876 1.00 97.50 79 LEU A O 1
ATOM 633 N N . TYR A 1 80 ? 14.699 4.476 -14.053 1.00 97.50 80 TYR A N 1
ATOM 634 C CA . TYR A 1 80 ? 13.652 5.162 -14.790 1.00 97.50 80 TYR A CA 1
ATOM 635 C C . TYR A 1 80 ? 12.898 6.110 -13.863 1.00 97.50 80 TYR A C 1
ATOM 637 O O . TYR A 1 80 ? 12.224 5.707 -12.920 1.00 97.50 80 TYR A O 1
ATOM 645 N N . GLY A 1 81 ? 12.940 7.400 -14.194 1.00 95.12 81 GLY A N 1
ATOM 646 C CA . GLY A 1 81 ? 12.028 8.369 -13.599 1.00 95.12 81 GLY A CA 1
ATOM 647 C C . GLY A 1 81 ? 10.568 8.059 -13.951 1.00 95.12 81 GLY A C 1
ATOM 648 O O . GLY A 1 81 ? 10.280 7.329 -14.906 1.00 95.12 81 GLY A O 1
ATOM 649 N N . ARG A 1 82 ? 9.644 8.700 -13.226 1.00 94.69 82 ARG A N 1
ATOM 650 C CA . ARG A 1 82 ? 8.184 8.500 -13.310 1.00 94.69 82 ARG A CA 1
ATOM 651 C C . ARG A 1 82 ? 7.667 8.244 -14.727 1.00 94.69 82 ARG A C 1
ATOM 653 O O . ARG A 1 82 ? 7.072 7.209 -14.971 1.00 94.69 82 ARG A O 1
ATOM 660 N N . ARG A 1 83 ? 7.949 9.135 -15.687 1.00 95.62 83 ARG A N 1
ATOM 661 C CA . ARG A 1 83 ? 7.425 9.018 -17.063 1.00 95.62 83 ARG A CA 1
ATOM 662 C C . ARG A 1 83 ? 7.833 7.713 -17.759 1.00 95.62 83 ARG A C 1
ATOM 664 O O . ARG A 1 83 ? 7.003 7.098 -18.417 1.00 95.62 83 ARG A O 1
ATOM 671 N N . LYS A 1 84 ? 9.103 7.307 -17.640 1.00 97.50 84 LYS A N 1
ATOM 672 C CA . LYS A 1 84 ? 9.601 6.067 -18.261 1.00 97.50 84 LYS A CA 1
ATOM 673 C C . LYS A 1 84 ? 9.081 4.837 -17.519 1.00 97.50 84 LYS A C 1
ATOM 675 O O . LYS A 1 84 ? 8.682 3.878 -18.169 1.00 97.50 84 LYS A O 1
ATOM 680 N N . MET A 1 85 ? 9.032 4.896 -16.188 1.00 97.31 85 MET A N 1
ATOM 681 C CA . MET A 1 85 ? 8.505 3.804 -15.373 1.00 97.31 85 MET A CA 1
ATOM 682 C C . MET A 1 85 ? 7.018 3.562 -15.654 1.00 97.31 85 MET A C 1
ATOM 684 O O . MET A 1 85 ? 6.629 2.427 -15.896 1.00 97.31 85 MET A O 1
ATOM 688 N N . THR A 1 86 ? 6.195 4.614 -15.729 1.00 96.62 86 THR A N 1
ATOM 689 C CA . THR A 1 86 ? 4.770 4.482 -16.071 1.00 96.62 86 THR A CA 1
ATOM 690 C C . THR A 1 86 ? 4.578 3.812 -17.430 1.00 96.62 86 THR A C 1
ATOM 692 O O . THR A 1 86 ? 3.794 2.877 -17.531 1.00 96.62 86 THR A O 1
ATOM 695 N N . ALA A 1 87 ? 5.330 4.221 -18.457 1.00 97.06 87 ALA A N 1
ATOM 696 C CA . ALA A 1 87 ? 5.238 3.599 -19.779 1.00 97.06 87 ALA A CA 1
ATOM 697 C C . ALA A 1 87 ? 5.661 2.117 -19.779 1.00 97.06 87 ALA A C 1
ATOM 699 O O . ALA A 1 87 ? 5.133 1.329 -20.560 1.00 97.06 87 ALA A O 1
ATOM 700 N N . LEU A 1 88 ? 6.614 1.731 -18.923 1.00 97.12 88 LEU A N 1
ATOM 701 C CA . LEU A 1 88 ? 7.039 0.339 -18.762 1.00 97.12 88 LEU A CA 1
ATOM 702 C C . LEU A 1 88 ? 5.960 -0.500 -18.059 1.00 97.12 88 LEU A C 1
ATOM 704 O O . LEU A 1 88 ? 5.586 -1.550 -18.571 1.00 97.12 88 LEU A O 1
ATOM 708 N N . VAL A 1 89 ? 5.429 -0.003 -16.940 1.00 97.06 89 VAL A N 1
ATOM 709 C CA . VAL A 1 89 ? 4.334 -0.610 -16.158 1.00 97.06 89 VAL A CA 1
ATOM 710 C C . VAL A 1 89 ? 3.084 -0.816 -17.021 1.00 97.06 89 VAL A C 1
ATOM 712 O O . VAL A 1 89 ? 2.473 -1.882 -16.991 1.00 97.06 89 VAL A O 1
ATOM 715 N N . GLN A 1 90 ? 2.739 0.161 -17.863 1.00 96.81 90 GLN A N 1
ATOM 716 C CA . GLN A 1 90 ? 1.570 0.100 -18.748 1.00 96.81 90 GLN A CA 1
ATOM 717 C C . GLN A 1 90 ? 1.624 -1.013 -19.804 1.00 96.81 90 GLN A C 1
ATOM 719 O O . GLN A 1 90 ? 0.595 -1.333 -20.395 1.00 96.81 90 GLN A O 1
ATOM 724 N N . ARG A 1 91 ? 2.786 -1.641 -20.038 1.00 96.12 91 ARG A N 1
ATOM 725 C CA . ARG A 1 91 ? 2.887 -2.799 -20.944 1.00 96.12 91 ARG A CA 1
ATOM 726 C C . ARG A 1 91 ? 2.179 -4.036 -20.395 1.00 96.12 91 ARG A C 1
ATOM 728 O O . ARG A 1 91 ? 1.739 -4.870 -21.177 1.00 96.12 91 ARG A O 1
ATOM 735 N N . THR A 1 92 ? 2.093 -4.153 -19.074 1.00 94.00 92 THR A N 1
ATOM 736 C CA . THR A 1 92 ? 1.450 -5.271 -18.370 1.00 94.00 92 THR A CA 1
ATOM 737 C C . THR A 1 92 ? 0.202 -4.841 -17.603 1.00 94.00 92 THR A C 1
ATOM 739 O O . THR A 1 92 ? -0.667 -5.676 -17.381 1.00 94.00 92 THR A O 1
ATOM 742 N N . SER A 1 93 ? 0.091 -3.556 -17.251 1.00 94.06 93 SER A N 1
ATOM 743 C CA . SER A 1 93 ? -1.044 -2.976 -16.516 1.00 94.06 93 SER A CA 1
ATOM 744 C C . SER A 1 93 ? -1.527 -1.686 -17.207 1.00 94.06 93 SER A C 1
ATOM 746 O O . SER A 1 93 ? -1.141 -0.589 -16.785 1.00 94.06 93 SER A O 1
ATOM 748 N N . PRO A 1 94 ? -2.311 -1.769 -18.299 1.00 93.44 94 PRO A N 1
ATOM 749 C CA . PRO A 1 94 ? -2.661 -0.615 -19.140 1.00 93.44 94 PRO A CA 1
ATOM 750 C C . PRO A 1 94 ? -3.357 0.536 -18.396 1.00 93.44 94 PRO A C 1
ATOM 752 O O . PRO A 1 94 ? -3.171 1.703 -18.736 1.00 93.44 94 PRO A O 1
ATOM 755 N N . GLU A 1 95 ? -4.125 0.219 -17.357 1.00 91.00 95 GLU A N 1
ATOM 756 C CA . GLU A 1 95 ? -4.826 1.168 -16.484 1.00 91.00 95 GLU A CA 1
ATOM 757 C C . GLU A 1 95 ? -3.928 1.896 -15.468 1.00 91.00 95 GLU A C 1
ATOM 759 O O . GLU A 1 95 ? -4.395 2.804 -14.772 1.00 91.00 95 GLU A O 1
ATOM 764 N N . ALA A 1 96 ? -2.642 1.543 -15.365 1.00 92.81 96 ALA A N 1
ATOM 765 C CA . ALA A 1 96 ? -1.728 2.213 -14.449 1.00 92.81 96 ALA A CA 1
ATOM 766 C C . ALA A 1 96 ? -1.583 3.701 -14.804 1.00 92.81 96 ALA A C 1
ATOM 768 O O . ALA A 1 96 ? -1.245 4.072 -15.931 1.00 92.81 96 ALA A O 1
ATOM 769 N N . SER A 1 97 ? -1.801 4.569 -13.815 1.00 89.25 97 SER A N 1
ATOM 770 C CA . SER A 1 97 ? -1.653 6.018 -13.971 1.00 89.25 97 SER A CA 1
ATOM 771 C C . SER A 1 97 ? -0.306 6.509 -13.420 1.00 89.25 97 SER A C 1
ATOM 773 O O . SER A 1 97 ? 0.287 5.851 -12.565 1.00 89.25 97 SER A O 1
ATOM 775 N N . PRO A 1 98 ? 0.188 7.687 -13.845 1.00 84.88 98 PRO A N 1
ATOM 776 C CA . PRO A 1 98 ? 1.398 8.292 -13.282 1.00 84.88 98 PRO A CA 1
ATOM 777 C C . PRO A 1 98 ? 1.298 8.706 -11.802 1.00 84.88 98 PRO A C 1
ATOM 779 O O . PRO A 1 98 ? 2.286 9.217 -11.274 1.00 84.88 98 PRO A O 1
ATOM 782 N N . GLY A 1 99 ? 0.134 8.542 -11.164 1.00 82.81 99 GLY A N 1
ATOM 783 C CA . GLY A 1 99 ? -0.193 9.174 -9.887 1.00 82.81 99 GLY A CA 1
ATOM 784 C C . GLY A 1 99 ? -0.563 10.656 -10.040 1.00 82.81 99 GLY A C 1
ATOM 785 O O . GLY A 1 99 ? -0.507 11.212 -11.140 1.00 82.81 99 GLY A O 1
ATOM 786 N N . SER A 1 100 ? -0.982 11.265 -8.929 1.00 68.81 100 SER A N 1
ATOM 787 C CA . SER A 1 100 ? -1.223 12.711 -8.781 1.00 68.81 100 SER A CA 1
ATOM 788 C C . SER A 1 100 ? 0.059 13.462 -8.455 1.00 68.81 100 SER A C 1
ATOM 790 O O . SER A 1 100 ? 0.793 12.938 -7.587 1.00 68.81 100 SER A O 1
#

Foldseek 3Di:
DVLVVLVVVVVVVDDSQVVCVVCVVVVNNDHSVNSVQVPDPPNDDPPVVVVVVVLVVVLVVQQWDQDPVRDIDGDPSVPDDLVSSQVVSCVVVVPDDSDD

Sequence (100 aa):
MIVAFIDELRAEDHAVESICRVLREQGCQIAARTYRDWARLDRPVAARTVSDAIVTNQVRDLAWTIDHEGVRRMTPEGLYGRRKMTALVQRTSPEASPGS

Mean predicted aligned error: 6.68 Å